Protein AF-A0A088F6W2-F1 (afdb_monomer_lite)

Sequence (66 aa):
MGLTIEEAAECTGIGRNTMRKLVDWGKLPVLKVGRKAIIRRDTLERFMSVNQGRNLLNENDVRKVE

InterPro domains:
  IPR009061 Putative DNA-binding domain superfamily [SSF46955] (3-54)
  IPR010093 SinI-like, DNA-binding domain [TIGR01764] (3-49)
  IPR03814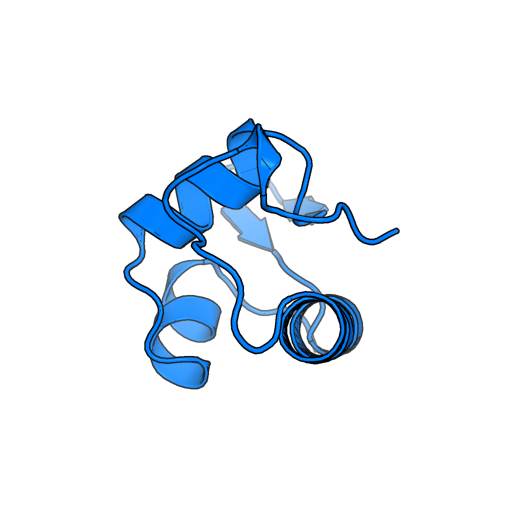8 Transposon Tn1545/Tn916, excisionase [G3DSA:3.90.105.50] (2-46)
  IPR041657 Helix-turn-helix domain, group 17 [PF12728] (3-48)

Foldseek 3Di:
DWDWLVRLCVVPVPDSVLSVVCVVLQQQDFDDDPPTTIGDPVSSVVQCVVQPPFDSVDSVRRHHDD

Organism: Bacteroides fragilis (NCBI:txid817)

Radius of gyration: 10.69 Å; chains: 1; bounding box: 21×23×27 Å

Structure (mmCIF, N/CA/C/O backbone):
data_AF-A0A088F6W2-F1
#
_entry.id   AF-A0A088F6W2-F1
#
loop_
_atom_site.group_PDB
_atom_site.id
_atom_site.type_symbol
_atom_site.label_atom_id
_atom_site.label_alt_id
_atom_site.label_comp_id
_atom_site.label_asym_id
_atom_site.label_entity_id
_atom_site.label_seq_id
_atom_site.pdbx_PDB_ins_code
_atom_site.Cartn_x
_atom_site.Cartn_y
_atom_site.Cartn_z
_atom_site.occupancy
_atom_site.B_iso_or_equiv
_atom_site.auth_seq_id
_atom_site.auth_comp_id
_atom_site.auth_asym_id
_atom_site.auth_atom_id
_atom_site.pdbx_PDB_model_num
ATOM 1 N N . MET A 1 1 ? -9.343 -5.730 11.738 1.00 81.12 1 MET A N 1
ATOM 2 C CA . MET A 1 1 ? -8.366 -4.822 12.386 1.00 81.12 1 MET A CA 1
ATOM 3 C C . MET A 1 1 ? -7.815 -3.855 11.346 1.00 81.12 1 MET A C 1
ATOM 5 O O . MET A 1 1 ? -7.637 -4.268 10.203 1.00 81.12 1 MET A O 1
ATOM 9 N N . GLY A 1 2 ? -7.620 -2.587 11.713 1.00 92.94 2 GLY A N 1
ATOM 10 C CA . GLY A 1 2 ? -6.984 -1.580 10.857 1.00 92.94 2 GLY A CA 1
ATOM 11 C C . GLY A 1 2 ? -5.477 -1.512 11.104 1.00 92.94 2 GLY A C 1
ATOM 12 O O . GLY A 1 2 ? -5.030 -1.862 12.190 1.00 92.94 2 GLY A O 1
ATOM 13 N N . LEU A 1 3 ? -4.729 -1.086 10.094 1.00 96.62 3 LEU A N 1
ATOM 14 C CA . LEU A 1 3 ? -3.279 -0.929 10.087 1.00 96.62 3 LEU A CA 1
ATOM 15 C C . LEU A 1 3 ? -2.951 0.526 9.752 1.00 96.62 3 LEU A C 1
ATOM 17 O O . LEU A 1 3 ? -3.529 1.108 8.837 1.00 96.62 3 LEU A O 1
ATOM 21 N N . THR A 1 4 ? -2.013 1.124 10.465 1.00 97.00 4 THR A N 1
ATOM 22 C CA . THR A 1 4 ? -1.359 2.363 10.039 1.00 97.00 4 THR A CA 1
ATOM 23 C C . THR A 1 4 ? -0.532 2.125 8.772 1.00 97.00 4 THR A C 1
ATOM 25 O O . THR A 1 4 ? -0.271 0.986 8.378 1.00 97.00 4 THR A O 1
ATOM 28 N N . ILE A 1 5 ? -0.094 3.203 8.117 1.00 96.69 5 ILE A N 1
ATOM 29 C CA . ILE A 1 5 ? 0.814 3.102 6.964 1.00 96.69 5 ILE A CA 1
ATOM 30 C C . ILE A 1 5 ? 2.113 2.388 7.354 1.00 96.69 5 ILE A C 1
ATOM 32 O O . ILE A 1 5 ? 2.639 1.610 6.563 1.00 96.69 5 ILE A O 1
ATOM 36 N N . GLU A 1 6 ? 2.624 2.655 8.554 1.00 96.88 6 GLU A N 1
ATOM 37 C CA . GLU A 1 6 ? 3.821 2.019 9.094 1.00 96.88 6 GLU A CA 1
ATOM 38 C C . GLU A 1 6 ? 3.624 0.505 9.266 1.00 96.88 6 GLU A C 1
ATOM 40 O O . GLU A 1 6 ? 4.385 -0.269 8.692 1.00 96.88 6 GLU A O 1
ATOM 45 N N . GLU A 1 7 ? 2.557 0.075 9.942 1.00 97.69 7 GLU A N 1
ATOM 46 C CA . GLU A 1 7 ? 2.272 -1.356 10.149 1.00 97.69 7 GLU A CA 1
ATOM 47 C C . GLU A 1 7 ? 1.999 -2.089 8.827 1.00 97.69 7 GLU A C 1
ATOM 49 O O . GLU A 1 7 ? 2.424 -3.226 8.627 1.00 97.69 7 GLU A O 1
ATOM 54 N N . ALA A 1 8 ? 1.302 -1.443 7.889 1.00 97.31 8 ALA A N 1
ATOM 55 C CA . ALA A 1 8 ? 1.038 -2.020 6.577 1.00 97.31 8 ALA A CA 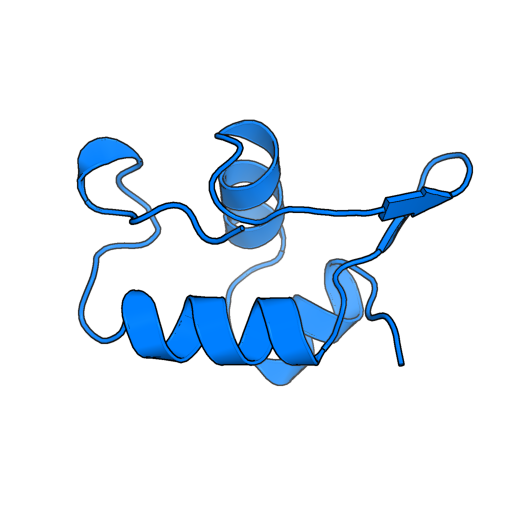1
ATOM 56 C C . ALA A 1 8 ? 2.321 -2.147 5.732 1.00 97.31 8 ALA A C 1
ATOM 58 O O . ALA A 1 8 ? 2.480 -3.126 5.000 1.00 97.31 8 ALA A O 1
ATOM 59 N N . ALA A 1 9 ? 3.244 -1.188 5.844 1.00 97.44 9 ALA A N 1
ATOM 60 C CA . ALA A 1 9 ? 4.554 -1.250 5.201 1.00 97.44 9 ALA A CA 1
ATOM 61 C C . ALA A 1 9 ? 5.396 -2.412 5.748 1.00 97.44 9 ALA A C 1
ATOM 63 O O . ALA A 1 9 ? 5.958 -3.181 4.972 1.00 97.44 9 ALA A O 1
ATOM 64 N N . GLU A 1 10 ? 5.428 -2.585 7.070 1.00 97.75 10 GLU A N 1
ATOM 65 C CA . GLU A 1 10 ? 6.116 -3.708 7.719 1.00 97.75 10 GLU A CA 1
ATOM 66 C C . GLU A 1 10 ? 5.504 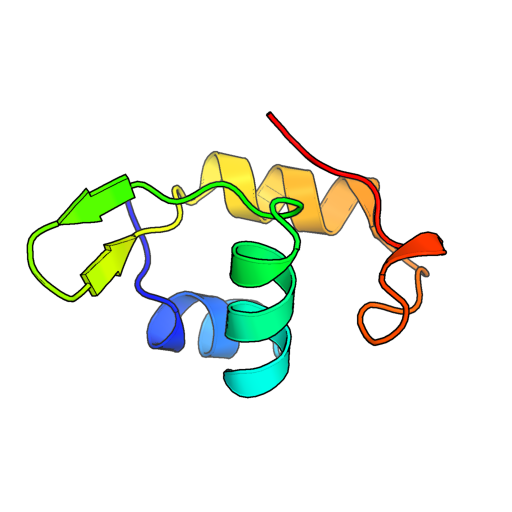-5.058 7.328 1.00 97.75 10 GLU A C 1
ATOM 68 O O . GLU A 1 10 ? 6.227 -6.000 7.018 1.00 97.75 10 GLU A O 1
ATOM 73 N N . CYS A 1 11 ? 4.172 -5.141 7.263 1.00 95.94 11 CYS A N 1
ATOM 74 C CA . CYS A 1 11 ? 3.462 -6.371 6.915 1.00 95.94 11 CYS A CA 1
ATOM 75 C C . CYS A 1 11 ? 3.666 -6.807 5.453 1.00 95.94 11 CYS A C 1
ATOM 77 O O . CYS A 1 11 ? 3.607 -7.998 5.156 1.00 95.94 11 CYS A O 1
ATOM 79 N N . THR A 1 12 ? 3.840 -5.860 4.528 1.00 95.69 12 THR A N 1
ATOM 80 C CA . THR A 1 12 ? 3.882 -6.139 3.077 1.00 95.69 12 THR A CA 1
ATOM 81 C C . THR A 1 12 ? 5.281 -6.061 2.476 1.00 95.69 12 THR A C 1
ATOM 83 O O . THR A 1 12 ? 5.482 -6.502 1.346 1.00 95.69 12 THR A O 1
ATOM 86 N N . GLY A 1 13 ? 6.236 -5.457 3.186 1.00 96.88 13 GLY A N 1
ATOM 87 C CA . GLY A 1 13 ? 7.545 -5.095 2.642 1.00 96.88 13 GLY A CA 1
ATOM 88 C C . GLY A 1 13 ? 7.515 -3.887 1.692 1.00 96.88 13 GLY A C 1
ATOM 89 O O . GLY A 1 13 ? 8.554 -3.516 1.145 1.00 96.88 13 GLY A O 1
ATOM 90 N N . ILE A 1 14 ? 6.359 -3.242 1.485 1.00 97.19 14 ILE A N 1
ATOM 91 C CA . ILE A 1 14 ? 6.250 -2.031 0.663 1.00 97.19 14 ILE A CA 1
ATOM 92 C C . ILE A 1 14 ? 6.719 -0.827 1.480 1.00 97.19 14 ILE A C 1
ATOM 94 O O . ILE A 1 14 ? 6.223 -0.561 2.570 1.00 97.19 14 ILE A O 1
ATOM 98 N N . GLY A 1 15 ? 7.640 -0.030 0.934 1.00 97.94 15 GLY A N 1
ATOM 99 C CA . GLY A 1 15 ? 8.134 1.167 1.615 1.00 97.94 15 GLY A CA 1
ATOM 100 C C . GLY A 1 15 ? 7.025 2.174 1.962 1.00 97.94 15 GLY A C 1
ATOM 101 O O . GLY A 1 15 ? 6.134 2.451 1.159 1.00 97.94 15 GLY A O 1
ATOM 102 N N . ARG A 1 16 ? 7.129 2.808 3.139 1.00 98.06 16 ARG A N 1
ATOM 103 C CA . ARG A 1 16 ? 6.150 3.791 3.658 1.00 98.06 16 ARG A CA 1
ATOM 104 C C . ARG A 1 16 ? 5.822 4.919 2.671 1.00 98.06 16 ARG A C 1
ATOM 106 O O . ARG A 1 16 ? 4.680 5.358 2.601 1.00 98.06 16 ARG A O 1
ATOM 113 N N . ASN A 1 17 ? 6.808 5.391 1.905 1.00 98.00 17 ASN A N 1
ATOM 114 C CA . ASN A 1 17 ? 6.598 6.444 0.904 1.00 98.00 17 ASN A CA 1
ATOM 115 C C . ASN A 1 17 ? 5.749 5.953 -0.273 1.00 98.00 17 ASN A C 1
ATOM 117 O O . ASN A 1 17 ? 4.880 6.683 -0.738 1.00 98.00 17 ASN A O 1
ATOM 121 N N . THR A 1 18 ? 5.966 4.715 -0.724 1.00 98.19 18 THR A N 1
ATOM 122 C CA . THR A 1 18 ? 5.128 4.089 -1.752 1.00 98.19 18 THR A CA 1
ATOM 123 C C . THR A 1 18 ? 3.712 3.903 -1.227 1.00 98.19 18 THR A C 1
ATOM 125 O O . THR A 1 18 ? 2.771 4.295 -1.902 1.00 98.19 18 THR A O 1
ATOM 128 N N . MET A 1 19 ? 3.548 3.428 0.011 1.00 97.81 19 MET A N 1
ATOM 129 C CA 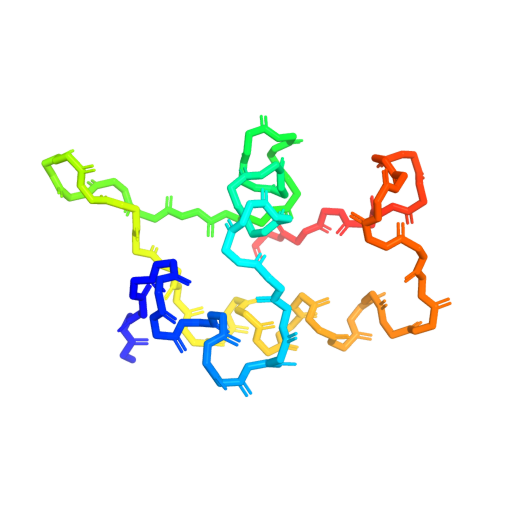. MET A 1 19 ? 2.228 3.321 0.644 1.00 97.81 19 MET A CA 1
ATOM 130 C C . MET A 1 19 ? 1.494 4.668 0.691 1.00 97.81 19 MET A C 1
ATOM 132 O O . MET A 1 19 ? 0.324 4.728 0.329 1.00 97.81 19 MET A O 1
ATOM 136 N N . ARG A 1 20 ? 2.175 5.766 1.057 1.00 97.62 20 ARG A N 1
ATOM 137 C CA . ARG A 1 20 ? 1.585 7.120 1.013 1.00 97.62 20 ARG A CA 1
ATOM 138 C C . ARG A 1 20 ? 1.158 7.508 -0.402 1.00 97.62 20 ARG A C 1
ATOM 140 O O . ARG A 1 20 ? 0.007 7.879 -0.580 1.00 97.62 20 ARG A O 1
ATOM 147 N N . LYS A 1 21 ? 2.018 7.315 -1.409 1.00 98.19 21 LYS A N 1
ATOM 148 C CA . LYS A 1 21 ? 1.670 7.584 -2.816 1.00 98.19 21 LYS A CA 1
ATOM 149 C C . LYS A 1 21 ? 0.444 6.798 -3.279 1.00 98.19 21 LYS A C 1
ATOM 151 O O . LYS A 1 21 ? -0.425 7.369 -3.915 1.00 98.19 21 LYS A O 1
ATOM 156 N N . LEU A 1 22 ? 0.337 5.515 -2.929 1.00 98.06 22 LEU A N 1
ATOM 157 C CA . LEU A 1 22 ? -0.818 4.679 -3.284 1.00 98.06 22 LEU A CA 1
ATOM 158 C C . LEU A 1 22 ? -2.132 5.204 -2.688 1.00 98.06 22 LEU A C 1
ATOM 160 O O . LEU A 1 22 ? -3.184 5.102 -3.323 1.00 98.06 22 LEU A O 1
ATOM 164 N N . VAL A 1 23 ? -2.067 5.760 -1.478 1.00 96.81 23 VAL A N 1
ATOM 165 C CA . VAL A 1 23 ? -3.199 6.432 -0.830 1.00 96.81 23 VAL A CA 1
ATOM 166 C C . VAL A 1 23 ? -3.497 7.769 -1.511 1.00 96.81 23 VAL A C 1
ATOM 168 O O . VAL A 1 23 ? -4.657 8.046 -1.803 1.00 96.81 23 VAL A O 1
ATOM 171 N N . ASP A 1 24 ? -2.472 8.570 -1.807 1.00 97.00 24 ASP A N 1
ATOM 172 C CA . ASP A 1 24 ? -2.611 9.884 -2.450 1.00 97.00 24 ASP A CA 1
ATOM 173 C C . ASP A 1 24 ? -3.173 9.771 -3.878 1.00 97.00 24 ASP A C 1
ATOM 175 O O . ASP A 1 24 ? -4.019 10.567 -4.275 1.00 97.00 24 ASP A O 1
ATOM 179 N N . TRP A 1 25 ? -2.786 8.728 -4.618 1.00 98.06 25 TRP A N 1
ATOM 180 C CA . TRP A 1 25 ? -3.356 8.355 -5.920 1.00 98.06 25 TRP A CA 1
ATOM 181 C C . TRP A 1 25 ? -4.780 7.780 -5.826 1.00 98.06 25 TRP A C 1
ATOM 183 O O . TRP A 1 25 ? -5.385 7.432 -6.839 1.00 98.06 25 TRP A O 1
ATOM 193 N N . GLY A 1 26 ? -5.317 7.589 -4.617 1.00 96.94 26 GLY A N 1
ATOM 194 C CA . GLY A 1 26 ? -6.645 7.013 -4.402 1.00 96.94 26 GLY A CA 1
ATOM 195 C C . GLY A 1 26 ? -6.765 5.540 -4.806 1.00 96.94 26 GLY A C 1
ATOM 196 O O . GLY A 1 26 ? -7.874 5.051 -5.025 1.00 96.94 26 GLY A O 1
ATOM 197 N N . LYS A 1 27 ? -5.641 4.821 -4.929 1.00 97.94 27 LYS A N 1
ATOM 198 C CA . LYS A 1 27 ? -5.612 3.398 -5.308 1.00 97.94 27 LYS A CA 1
ATOM 199 C C . LYS A 1 27 ? -5.826 2.481 -4.107 1.00 97.94 27 LYS A C 1
ATOM 201 O O . LYS A 1 27 ? -6.443 1.427 -4.256 1.00 97.94 27 LYS A O 1
ATOM 206 N N . LEU A 1 28 ? -5.310 2.885 -2.945 1.00 97.50 28 LEU A N 1
ATOM 207 C CA . LEU A 1 28 ? -5.456 2.179 -1.674 1.00 97.50 28 LEU A CA 1
ATOM 208 C C . LEU A 1 28 ? -6.348 3.003 -0.726 1.00 97.50 28 LEU A C 1
ATOM 210 O O . LEU A 1 28 ? -5.899 4.035 -0.222 1.00 97.50 28 LEU A O 1
ATOM 214 N N . PRO A 1 29 ? -7.602 2.586 -0.478 1.00 96.75 29 PRO A N 1
ATOM 215 C CA . PRO A 1 29 ? -8.510 3.346 0.366 1.00 96.75 29 PRO A CA 1
ATOM 216 C C . PRO A 1 29 ? -8.118 3.259 1.846 1.00 96.75 29 PRO A C 1
ATOM 218 O O . PRO A 1 29 ? -7.646 2.231 2.340 1.00 96.75 29 PRO A O 1
ATOM 221 N N . VAL A 1 30 ? -8.336 4.364 2.564 1.00 97.06 30 VAL A N 1
ATOM 222 C CA . VAL A 1 30 ? -8.004 4.515 3.987 1.00 97.06 30 VAL A CA 1
ATOM 223 C C . VAL A 1 30 ? -9.127 5.200 4.752 1.00 97.06 30 VAL A C 1
ATOM 225 O O . VAL A 1 30 ? -9.823 6.068 4.230 1.00 97.06 30 VAL A O 1
ATOM 228 N N . LEU A 1 31 ? -9.244 4.866 6.032 1.00 96.38 31 LEU A N 1
ATOM 229 C CA . LEU A 1 31 ? -10.044 5.595 7.004 1.00 96.38 31 LEU A CA 1
ATOM 230 C C . LEU A 1 31 ? -9.167 6.667 7.657 1.00 96.38 31 LEU A C 1
ATOM 232 O O . LEU A 1 31 ? -8.118 6.361 8.228 1.00 96.38 31 LEU A O 1
ATOM 236 N N . LYS A 1 32 ? -9.578 7.934 7.576 1.00 94.81 32 LYS A N 1
ATOM 237 C CA . LYS A 1 32 ? -8.868 9.038 8.235 1.00 94.81 32 LYS A CA 1
ATOM 238 C C . LYS A 1 32 ? -9.352 9.150 9.679 1.00 94.81 32 LYS A C 1
ATOM 240 O O . LYS A 1 32 ? -10.514 9.458 9.920 1.00 94.81 32 LYS A O 1
ATOM 245 N N . VAL A 1 33 ? -8.454 8.911 10.632 1.00 93.88 33 VAL A N 1
ATOM 246 C CA . VAL A 1 33 ? -8.716 9.057 12.071 1.00 93.88 33 VAL A CA 1
ATOM 247 C C . VAL A 1 33 ? -7.770 10.122 12.612 1.00 93.88 33 VAL A C 1
ATOM 249 O O . VAL A 1 33 ? -6.575 9.887 12.820 1.00 93.88 33 VAL A O 1
ATOM 252 N N . GLY A 1 34 ? -8.291 11.340 12.770 1.00 94.06 34 GLY A N 1
ATOM 253 C CA . GLY A 1 34 ? -7.468 12.517 13.034 1.00 94.06 34 GLY A CA 1
ATOM 254 C C . GLY A 1 34 ? -6.421 12.713 11.932 1.00 94.06 34 GLY A C 1
ATOM 255 O O . GLY A 1 34 ? -6.756 12.817 10.755 1.00 94.06 34 GLY A O 1
ATOM 256 N N . ARG A 1 35 ? -5.136 12.736 12.310 1.00 92.19 35 ARG A N 1
ATOM 257 C CA . ARG A 1 35 ? -4.004 12.872 11.369 1.00 92.19 35 ARG A CA 1
ATOM 258 C C . ARG A 1 35 ? -3.497 11.541 10.804 1.00 92.19 35 ARG A C 1
ATOM 260 O O . ARG A 1 35 ? -2.577 11.548 9.990 1.00 92.19 35 ARG A O 1
ATOM 267 N N . LYS A 1 36 ? -4.047 10.404 11.240 1.00 92.31 36 LYS A N 1
ATOM 268 C CA . LYS A 1 36 ? -3.593 9.072 10.822 1.00 92.31 36 LYS A CA 1
ATOM 269 C C . LYS A 1 36 ? -4.471 8.524 9.699 1.00 92.31 36 LYS A C 1
ATOM 271 O O . LYS A 1 36 ? -5.690 8.683 9.717 1.00 92.31 36 LYS A O 1
ATOM 276 N N . ALA A 1 37 ? -3.839 7.851 8.742 1.00 95.88 37 ALA A N 1
ATOM 277 C CA . ALA A 1 37 ? -4.511 7.033 7.742 1.00 95.88 37 ALA A CA 1
ATOM 278 C C . ALA A 1 37 ? -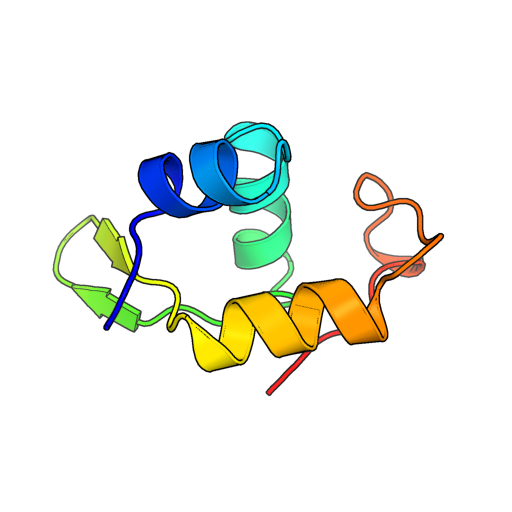4.487 5.572 8.204 1.00 95.88 37 ALA A C 1
ATOM 280 O O . ALA A 1 37 ? -3.414 5.039 8.491 1.00 95.88 37 ALA A O 1
ATOM 281 N N . ILE A 1 38 ? -5.665 4.958 8.297 1.00 97.62 38 ILE A N 1
ATOM 282 C CA . ILE A 1 38 ? -5.850 3.575 8.730 1.00 97.62 38 ILE A CA 1
ATOM 283 C C . ILE A 1 38 ? -6.342 2.751 7.540 1.00 97.62 38 ILE A C 1
ATOM 285 O O . ILE A 1 38 ? -7.424 2.990 7.010 1.00 97.62 38 ILE A O 1
ATOM 289 N N . ILE A 1 39 ? -5.552 1.774 7.122 1.00 97.50 39 ILE A N 1
ATOM 290 C CA . ILE A 1 39 ? -5.866 0.817 6.065 1.00 97.50 39 ILE A CA 1
ATOM 291 C C . ILE A 1 39 ? -6.550 -0.383 6.715 1.00 97.50 39 ILE A C 1
ATOM 293 O O . ILE A 1 39 ? -6.041 -0.944 7.685 1.00 97.50 39 ILE A O 1
ATOM 297 N N . ARG A 1 40 ? -7.705 -0.816 6.214 1.00 96.81 40 ARG A N 1
ATOM 298 C CA . ARG A 1 40 ? -8.294 -2.064 6.712 1.00 96.81 40 ARG A CA 1
ATOM 299 C C . ARG A 1 40 ? -7.483 -3.262 6.209 1.00 96.81 40 ARG A C 1
ATOM 301 O O . ARG A 1 40 ? -7.050 -3.273 5.060 1.00 96.81 40 ARG A O 1
ATOM 308 N N . ARG A 1 41 ? -7.288 -4.280 7.052 1.00 95.75 41 ARG A N 1
ATOM 309 C CA . ARG A 1 41 ? -6.508 -5.477 6.688 1.00 95.75 41 ARG A CA 1
ATOM 310 C C . ARG A 1 41 ? -7.047 -6.185 5.437 1.00 95.75 41 ARG A C 1
ATOM 312 O O . ARG A 1 41 ? -6.267 -6.494 4.549 1.00 95.75 41 ARG A O 1
ATOM 319 N N . ASP A 1 42 ? -8.359 -6.372 5.342 1.00 95.75 42 ASP A N 1
ATOM 320 C CA . ASP A 1 42 ? -9.017 -6.999 4.188 1.00 95.75 42 ASP A CA 1
ATOM 321 C C . ASP A 1 42 ? -8.834 -6.186 2.897 1.00 95.75 42 ASP A C 1
ATOM 323 O O . ASP A 1 42 ? -8.539 -6.739 1.838 1.00 95.75 42 ASP A O 1
ATOM 327 N N . THR A 1 43 ? -8.926 -4.857 2.992 1.00 96.56 43 THR A N 1
ATOM 328 C CA . THR A 1 43 ? -8.599 -3.949 1.885 1.00 96.56 43 THR A CA 1
ATOM 329 C C . THR A 1 43 ? -7.145 -4.108 1.439 1.00 96.56 43 THR A C 1
ATOM 331 O O . THR A 1 43 ? -6.882 -4.172 0.238 1.00 96.56 43 THR A O 1
ATOM 334 N N . LEU A 1 44 ? -6.199 -4.180 2.382 1.00 97.06 44 LEU A N 1
ATOM 335 C CA . LEU A 1 44 ? -4.779 -4.348 2.072 1.00 97.06 44 LEU A CA 1
ATOM 336 C C . LEU A 1 44 ? -4.510 -5.693 1.388 1.00 97.06 44 LEU A C 1
ATOM 338 O O . LEU A 1 44 ? -3.844 -5.732 0.359 1.00 97.06 44 LEU A O 1
ATOM 342 N N . GLU A 1 45 ? -5.060 -6.784 1.916 1.00 96.81 45 GLU A N 1
ATOM 343 C CA . GLU A 1 45 ? -4.927 -8.125 1.336 1.00 96.81 45 GLU A CA 1
ATOM 344 C C . GLU A 1 45 ? -5.493 -8.174 -0.091 1.00 96.81 45 GLU A C 1
ATOM 346 O O . GLU A 1 45 ? -4.828 -8.654 -1.016 1.00 96.81 45 GLU A O 1
ATOM 351 N N . ARG A 1 46 ? -6.676 -7.584 -0.311 1.00 97.62 46 ARG A N 1
ATOM 352 C CA . ARG A 1 46 ? -7.270 -7.452 -1.648 1.00 97.62 46 ARG A CA 1
ATOM 353 C C . ARG A 1 46 ? -6.394 -6.619 -2.579 1.00 97.62 46 ARG A C 1
ATOM 355 O O . ARG A 1 46 ? -6.203 -7.002 -3.732 1.00 97.62 46 ARG A O 1
ATOM 362 N N . PHE A 1 47 ? -5.846 -5.504 -2.095 1.00 98.19 47 PHE A N 1
ATOM 363 C CA . PHE A 1 47 ? -4.938 -4.660 -2.868 1.00 98.19 47 PHE A CA 1
ATOM 364 C C . PHE A 1 47 ? -3.703 -5.433 -3.334 1.00 98.19 47 PHE A C 1
ATOM 366 O O . PHE A 1 47 ? -3.359 -5.358 -4.515 1.00 98.19 47 PHE A O 1
ATOM 373 N N . MET A 1 48 ? -3.081 -6.203 -2.437 1.00 97.56 48 MET A N 1
ATOM 374 C CA . MET A 1 48 ? -1.905 -7.021 -2.746 1.00 97.56 48 MET A CA 1
ATOM 375 C C . MET A 1 48 ? -2.217 -8.093 -3.790 1.00 97.56 48 MET A C 1
ATOM 377 O O . MET A 1 48 ? -1.456 -8.260 -4.740 1.00 97.56 48 MET A O 1
ATOM 381 N N . SER A 1 49 ? -3.358 -8.774 -3.659 1.00 97.94 49 SER A N 1
ATOM 382 C CA . SER A 1 49 ? -3.787 -9.793 -4.621 1.00 97.94 49 SER A CA 1
ATOM 383 C C . SER A 1 49 ? -4.050 -9.203 -6.012 1.00 97.94 49 SER A C 1
ATOM 385 O O . SER A 1 49 ? -3.538 -9.707 -7.010 1.00 97.94 49 SER A O 1
ATOM 387 N N . VAL A 1 50 ? -4.788 -8.092 -6.097 1.00 98.06 50 VAL A N 1
ATOM 388 C CA . VAL A 1 50 ? -5.134 -7.448 -7.379 1.00 98.06 50 VAL A CA 1
ATOM 389 C C . VAL A 1 50 ? -3.909 -6.841 -8.076 1.00 98.06 50 VAL A C 1
ATOM 391 O O . VAL A 1 50 ? -3.882 -6.746 -9.309 1.00 98.06 50 VAL A O 1
ATOM 394 N N . ASN A 1 51 ? -2.901 -6.425 -7.301 1.00 98.12 51 ASN A N 1
ATOM 395 C CA . ASN A 1 51 ? -1.702 -5.763 -7.808 1.00 98.12 51 ASN A CA 1
ATOM 396 C C . ASN A 1 51 ? -0.440 -6.634 -7.819 1.00 98.12 51 ASN A C 1
ATOM 398 O O . ASN A 1 51 ? 0.663 -6.116 -8.009 1.00 98.12 51 ASN A O 1
ATOM 402 N N . GLN A 1 52 ? -0.578 -7.950 -7.676 1.00 97.00 52 GLN A N 1
ATOM 403 C CA . GLN A 1 52 ? 0.551 -8.863 -7.795 1.00 97.00 52 GLN A CA 1
ATOM 404 C C . GLN A 1 52 ? 1.227 -8.723 -9.171 1.00 97.00 52 GLN A C 1
ATOM 406 O O . GLN A 1 52 ? 0.568 -8.729 -10.211 1.00 97.00 52 GLN A O 1
ATOM 411 N N . GLY A 1 53 ? 2.556 -8.577 -9.169 1.00 97.00 53 GLY A N 1
ATOM 412 C CA . GLY A 1 53 ? 3.362 -8.432 -10.386 1.00 97.00 53 GLY A CA 1
ATOM 413 C C . GLY A 1 53 ? 3.289 -7.059 -11.065 1.00 97.00 53 GLY A C 1
ATOM 414 O O . GLY A 1 53 ? 3.887 -6.891 -12.124 1.00 97.00 53 GLY A O 1
ATOM 415 N N . ARG A 1 54 ? 2.589 -6.077 -10.481 1.00 97.81 54 ARG A N 1
ATOM 416 C CA . ARG A 1 54 ? 2.492 -4.710 -11.017 1.00 97.81 54 ARG A CA 1
ATOM 417 C C . ARG A 1 54 ? 3.552 -3.790 -10.430 1.00 97.81 54 ARG A C 1
ATOM 419 O O . ARG A 1 54 ? 3.982 -3.951 -9.286 1.00 97.81 54 ARG A O 1
ATOM 426 N N . ASN A 1 55 ? 3.929 -2.768 -11.187 1.00 97.88 55 ASN A N 1
ATOM 427 C CA . ASN A 1 55 ? 4.834 -1.734 -10.717 1.00 97.88 55 ASN A CA 1
ATOM 428 C C . ASN A 1 55 ? 4.094 -0.713 -9.839 1.00 97.88 55 ASN A C 1
ATOM 430 O O . ASN A 1 55 ? 3.505 0.248 -10.331 1.00 97.88 55 ASN A O 1
ATOM 434 N N . LEU A 1 56 ? 4.203 -0.872 -8.517 1.00 98.00 56 LEU A N 1
ATOM 435 C CA . LEU A 1 56 ? 3.590 0.030 -7.532 1.00 98.00 56 LEU A CA 1
ATOM 436 C C . LEU A 1 56 ? 4.165 1.459 -7.526 1.00 98.00 56 LEU A C 1
ATOM 438 O O . LEU A 1 56 ? 3.645 2.321 -6.821 1.00 98.00 56 LEU A O 1
ATOM 442 N N . LEU A 1 57 ? 5.232 1.729 -8.286 1.00 97.56 57 LEU A N 1
ATOM 443 C CA . LEU A 1 57 ? 5.797 3.070 -8.465 1.00 97.56 57 LEU A CA 1
ATOM 444 C C . LEU A 1 57 ? 5.192 3.815 -9.666 1.00 97.56 57 LEU A C 1
ATOM 446 O O . LEU A 1 57 ? 5.457 5.007 -9.819 1.00 97.56 57 LEU A O 1
ATOM 450 N N . ASN A 1 58 ? 4.388 3.143 -10.496 1.00 98.19 58 ASN A N 1
ATOM 451 C CA . ASN A 1 58 ? 3.695 3.728 -11.640 1.00 98.19 58 ASN A CA 1
ATOM 452 C C . ASN A 1 58 ? 2.178 3.730 -11.404 1.00 98.19 58 ASN A C 1
ATOM 454 O O . ASN A 1 58 ? 1.525 2.694 -11.504 1.00 98.19 58 ASN A O 1
ATOM 458 N N . GLU A 1 59 ? 1.604 4.905 -11.153 1.00 98.00 59 GLU A N 1
ATOM 459 C CA . GLU A 1 59 ? 0.171 5.089 -10.883 1.00 98.00 59 GLU A CA 1
ATOM 460 C C . GLU A 1 59 ? -0.751 4.459 -11.941 1.00 98.00 59 GLU A C 1
ATOM 462 O O . GLU A 1 59 ? -1.811 3.921 -11.603 1.00 98.00 59 GLU A O 1
ATOM 467 N N . ASN A 1 60 ? -0.343 4.503 -13.213 1.00 98.06 60 ASN A N 1
ATOM 468 C CA . ASN A 1 60 ? -1.132 3.980 -14.329 1.00 98.06 60 ASN A CA 1
ATOM 469 C C . ASN A 1 60 ? -1.166 2.448 -14.360 1.00 98.06 60 ASN A C 1
ATOM 471 O O . ASN A 1 60 ? -2.118 1.870 -14.878 1.00 98.06 60 ASN A O 1
ATOM 475 N N . ASP A 1 61 ? -0.149 1.790 -13.801 1.00 98.00 61 ASP A N 1
ATOM 476 C CA . ASP A 1 61 ? -0.118 0.332 -13.706 1.00 98.00 61 ASP A CA 1
ATOM 477 C C . ASP A 1 61 ? -0.909 -0.162 -12.484 1.00 98.00 61 ASP A C 1
ATOM 479 O O . ASP A 1 61 ? -1.490 -1.243 -12.509 1.00 98.00 61 ASP A O 1
ATOM 483 N N . VAL A 1 62 ? -1.026 0.641 -11.424 1.00 98.31 62 VAL A N 1
ATOM 484 C CA . VAL A 1 62 ? -1.739 0.247 -10.202 1.00 98.31 62 VAL A CA 1
ATOM 485 C C . VAL A 1 62 ? -3.259 0.261 -10.392 1.00 98.31 62 VAL A C 1
ATOM 487 O O . VAL A 1 62 ? -3.877 1.276 -10.739 1.00 98.31 62 VAL A O 1
ATOM 490 N N . ARG A 1 63 ? -3.894 -0.863 -10.056 1.00 98.00 63 ARG A N 1
ATOM 491 C CA . ARG A 1 63 ? -5.349 -0.997 -9.969 1.00 98.00 63 ARG A CA 1
ATOM 492 C C . ARG A 1 63 ? -5.851 -0.516 -8.613 1.00 98.00 63 ARG A C 1
ATOM 494 O O . ARG A 1 63 ? -5.360 -0.938 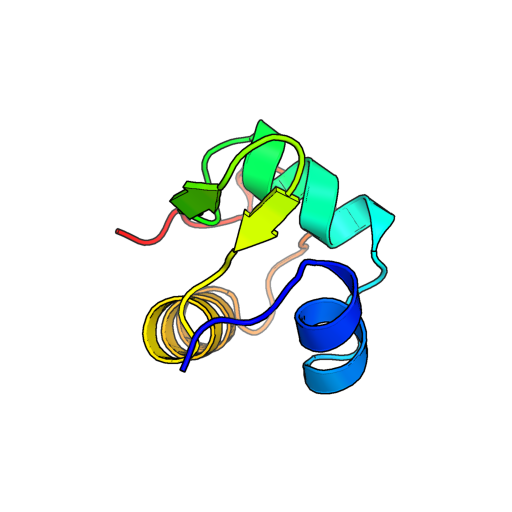-7.565 1.00 98.00 63 ARG A O 1
ATOM 501 N N . LYS A 1 64 ? -6.866 0.347 -8.658 1.00 96.88 64 LYS A N 1
ATOM 502 C CA . LYS A 1 64 ? -7.630 0.770 -7.482 1.00 96.88 64 LYS A CA 1
ATOM 503 C C . LYS A 1 64 ? -8.372 -0.430 -6.891 1.00 96.88 64 LYS A C 1
ATOM 505 O O . LYS A 1 64 ? -8.905 -1.249 -7.641 1.00 96.88 64 LYS A O 1
ATOM 510 N N . VAL A 1 65 ? -8.449 -0.487 -5.566 1.00 94.81 65 VAL A N 1
ATOM 511 C CA . VAL A 1 65 ? -9.423 -1.328 -4.857 1.00 94.81 65 VAL A CA 1
ATOM 512 C C . VAL A 1 65 ? -10.464 -0.463 -4.151 1.00 94.81 65 VAL A C 1
ATOM 514 O O . VAL A 1 65 ? -10.193 0.690 -3.814 1.00 94.81 65 VAL A O 1
ATOM 517 N N . GLU A 1 66 ? -11.656 -1.024 -3.972 1.00 82.56 66 GLU A N 1
ATOM 518 C CA . GLU A 1 66 ? -12.778 -0.431 -3.229 1.00 82.56 66 GLU A CA 1
ATOM 519 C C . GLU A 1 66 ? -12.980 -1.149 -1.898 1.00 82.56 66 GLU A C 1
ATOM 521 O O . GLU A 1 66 ? -12.837 -2.402 -1.884 1.00 82.56 66 GLU A O 1
#

Secondary structure (DSSP, 8-state):
-EEEHHHHHHHH---HHHHHHHHHTTSS--EEETTEEEEEHHHHHHHHHHTTTS-TT-TTTPPP--

pLDDT: mean 96.48, std 2.94, range [81.12, 98.31]